Protein AF-A0A1U7N206-F1 (afdb_monomer_lite)

Radius of gyration: 26.62 Å; chains: 1; bounding box: 56×41×75 Å

InterPro domains:
  IPR011050 Pectin lyase fold/virulence factor [SSF51126] (17-153)

Sequence (156 aa):
MAVFTVNTTADLMNSLDVVTTLREAIEAANNSPGEDTILFELEPGQQTITLDPTLGTLEITDSVNIVGKDVGISFDISDSDSPNLELGVFKDADQITVQGDGSFDIFTISAENNVSAEPNVTFKSLTISEGVDAIQVNDGNLKVIDSILIAGGATK

Foldseek 3Di:
DEEAEAADLEADDDPPDPGAHPLNSQVVQQVDDDEYEYEYPYDPPSPHRDHDPVVPDRDHDHHYHYDYDDPPDDDDPVDPVPPDDDDPDPVDDPDDDDDDPDDPPDDDDDDPDDDPDDDDDDDPDDDDPDDPFGADDDPDDDGDDPDDDDDDDDDD

Organism: NCBI:txid568701

pLDDT: mean 71.54, std 19.47, range [41.5, 97.38]

Secondary structure (DSSP, 8-state):
--EEEE--------TTSS---HHHHHHHHHTS-S-EEEEE-PPTT---PPP-GGG------S-EEEE------------TT---------TT-S------SS----------SS---------S-----S-SS-B--SSSS--BSS----------

Structure (mmCIF, N/CA/C/O backbone):
data_AF-A0A1U7N206-F1
#
_entry.id   AF-A0A1U7N206-F1
#
loop_
_atom_site.group_PDB
_atom_site.id
_atom_site.type_symbol
_atom_site.label_atom_id
_atom_site.label_alt_id
_atom_site.label_comp_id
_atom_site.label_asym_id
_atom_site.label_entity_id
_atom_site.label_seq_id
_atom_site.pdbx_PDB_ins_code
_atom_site.Cartn_x
_atom_site.Cartn_y
_atom_site.Cartn_z
_atom_site.occupancy
_atom_site.B_iso_or_equiv
_atom_site.auth_seq_id
_atom_site.auth_comp_id
_atom_site.auth_asym_id
_atom_site.auth_atom_id
_atom_site.pdbx_PDB_model_num
ATOM 1 N N . MET A 1 1 ? -4.519 -16.909 -10.520 1.00 86.50 1 MET A N 1
ATOM 2 C CA . MET A 1 1 ? -4.235 -16.354 -9.187 1.00 86.50 1 MET A CA 1
ATOM 3 C C . MET A 1 1 ? -2.918 -16.875 -8.652 1.00 86.50 1 MET A C 1
ATOM 5 O O . MET A 1 1 ? -2.858 -17.853 -7.908 1.00 86.50 1 MET A O 1
ATOM 9 N N . ALA A 1 2 ? -1.867 -16.195 -9.076 1.00 95.12 2 ALA A N 1
ATOM 10 C CA . ALA A 1 2 ? -0.520 -16.226 -8.555 1.00 95.12 2 ALA A CA 1
ATOM 11 C C . ALA A 1 2 ? -0.231 -14.922 -7.790 1.00 95.12 2 ALA A C 1
ATOM 13 O O . ALA A 1 2 ? -0.981 -13.946 -7.879 1.00 95.12 2 ALA A O 1
ATOM 14 N N . VAL A 1 3 ? 0.860 -14.927 -7.025 1.00 95.81 3 VAL A N 1
ATOM 15 C CA . VAL A 1 3 ? 1.392 -13.739 -6.351 1.00 95.81 3 VAL A CA 1
ATOM 16 C C . VAL A 1 3 ? 2.804 -13.497 -6.867 1.00 95.81 3 VAL A C 1
ATOM 18 O O . VAL A 1 3 ? 3.639 -14.401 -6.805 1.00 95.81 3 VAL A O 1
ATOM 21 N N . PHE A 1 4 ? 3.063 -12.287 -7.353 1.00 96.25 4 PHE A N 1
ATOM 22 C CA . PHE A 1 4 ? 4.374 -11.835 -7.808 1.00 96.25 4 PHE A CA 1
ATOM 23 C C . PHE A 1 4 ? 4.894 -10.762 -6.855 1.00 96.25 4 PHE A C 1
ATOM 25 O O . PHE A 1 4 ? 4.274 -9.712 -6.686 1.00 96.25 4 PHE A O 1
ATOM 32 N N . THR A 1 5 ? 6.023 -11.032 -6.209 1.00 95.25 5 THR A N 1
ATOM 33 C CA . THR A 1 5 ? 6.597 -10.127 -5.212 1.00 95.25 5 THR A CA 1
ATOM 34 C C . THR A 1 5 ? 7.632 -9.215 -5.854 1.00 95.25 5 THR A C 1
ATOM 36 O O . THR A 1 5 ? 8.616 -9.702 -6.392 1.00 95.25 5 THR A O 1
ATOM 39 N N . VAL A 1 6 ? 7.451 -7.901 -5.744 1.00 95.38 6 VAL A N 1
ATOM 40 C CA . VAL A 1 6 ? 8.443 -6.893 -6.137 1.00 95.38 6 VAL A CA 1
ATOM 41 C C . VAL A 1 6 ? 9.334 -6.588 -4.938 1.00 95.38 6 VAL A C 1
ATOM 43 O O . VAL A 1 6 ? 8.846 -6.087 -3.926 1.00 95.38 6 VAL A O 1
ATOM 46 N N . ASN A 1 7 ? 10.633 -6.864 -5.049 1.00 94.06 7 ASN A N 1
ATOM 47 C CA . ASN A 1 7 ? 11.599 -6.725 -3.947 1.00 94.06 7 ASN A CA 1
ATOM 48 C C . ASN A 1 7 ? 12.800 -5.819 -4.283 1.00 94.06 7 ASN A C 1
ATOM 50 O O . ASN A 1 7 ? 13.763 -5.741 -3.522 1.00 94.06 7 ASN A O 1
ATOM 54 N N . THR A 1 8 ? 12.745 -5.105 -5.409 1.00 94.50 8 THR A N 1
ATOM 55 C CA . THR A 1 8 ? 13.745 -4.105 -5.796 1.00 94.50 8 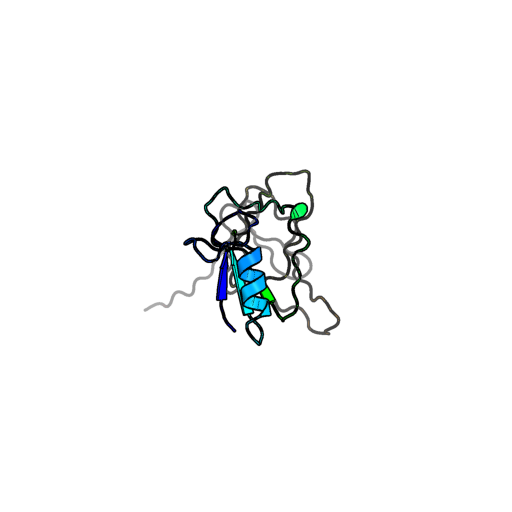THR A CA 1
ATOM 56 C C . THR A 1 8 ? 13.091 -2.886 -6.441 1.00 94.50 8 THR A C 1
ATOM 58 O O . THR A 1 8 ? 12.023 -2.977 -7.047 1.00 94.50 8 THR A O 1
ATOM 61 N N . THR A 1 9 ? 13.746 -1.731 -6.324 1.00 95.25 9 THR A N 1
ATOM 62 C CA . THR A 1 9 ? 13.319 -0.474 -6.958 1.00 95.25 9 THR A CA 1
ATOM 63 C C . THR A 1 9 ? 13.881 -0.269 -8.360 1.00 95.25 9 THR A C 1
ATOM 65 O O . THR A 1 9 ? 13.614 0.761 -8.982 1.00 95.25 9 THR A O 1
ATOM 68 N N . ALA A 1 10 ? 14.675 -1.216 -8.859 1.00 94.56 10 ALA A N 1
ATOM 69 C CA . ALA A 1 10 ? 15.192 -1.162 -10.216 1.00 94.56 10 ALA A CA 1
ATOM 70 C C . ALA A 1 10 ? 14.055 -1.291 -11.243 1.00 94.56 10 ALA A C 1
ATOM 72 O O . ALA A 1 10 ? 13.131 -2.082 -11.059 1.00 94.56 10 ALA A O 1
ATOM 73 N N . ASP A 1 11 ? 14.151 -0.544 -12.343 1.00 94.19 11 ASP A N 1
ATOM 74 C CA . ASP A 1 11 ? 13.296 -0.716 -13.518 1.00 94.19 11 ASP A CA 1
ATOM 75 C C . ASP A 1 11 ? 14.119 -1.349 -14.643 1.00 94.19 11 ASP A C 1
ATOM 77 O O . ASP A 1 11 ? 14.786 -0.658 -15.408 1.00 94.19 11 ASP A O 1
ATOM 81 N N . LEU A 1 12 ? 14.152 -2.682 -14.676 1.00 93.56 12 LEU A N 1
ATOM 82 C CA . LEU A 1 12 ? 14.892 -3.477 -15.656 1.00 93.56 12 LEU A CA 1
ATOM 83 C C . LEU A 1 12 ? 14.248 -4.856 -15.835 1.00 93.56 12 LEU A C 1
ATOM 85 O O . LEU A 1 12 ? 13.459 -5.291 -14.999 1.00 93.56 12 LEU A O 1
ATOM 89 N N . MET A 1 13 ? 14.587 -5.526 -16.935 1.00 91.44 13 MET A N 1
ATOM 90 C CA . MET A 1 13 ? 14.171 -6.901 -17.216 1.00 91.44 13 MET A CA 1
ATOM 91 C C . MET A 1 13 ? 15.396 -7.814 -17.153 1.00 91.44 13 MET A C 1
ATOM 93 O O . MET A 1 13 ? 16.247 -7.766 -18.045 1.00 91.44 13 MET A O 1
ATOM 97 N N . ASN A 1 14 ? 15.519 -8.609 -16.095 1.00 90.19 14 ASN A N 1
ATOM 98 C CA . ASN A 1 14 ? 16.652 -9.489 -15.850 1.00 90.19 14 ASN A CA 1
ATOM 99 C C . ASN A 1 14 ? 16.255 -10.748 -15.060 1.00 90.19 14 ASN A C 1
ATOM 101 O O . ASN A 1 14 ? 16.617 -10.934 -13.901 1.00 90.19 14 ASN A O 1
ATOM 105 N N . SER A 1 15 ? 15.659 -11.712 -15.758 1.00 81.88 15 SER A N 1
ATOM 106 C CA . SER A 1 15 ? 15.236 -12.996 -15.184 1.00 81.88 15 SER A CA 1
ATOM 107 C C . SER A 1 15 ? 16.368 -13.894 -14.642 1.00 81.88 15 SER A C 1
ATOM 109 O O . SER A 1 15 ? 16.124 -15.058 -14.323 1.00 81.88 15 SER A O 1
ATOM 111 N N . LEU A 1 16 ? 17.624 -13.433 -14.655 1.00 88.50 16 LEU A N 1
ATOM 112 C CA . LEU A 1 16 ? 18.798 -14.170 -14.177 1.00 88.50 16 LEU A CA 1
ATOM 113 C C . LEU A 1 16 ? 19.280 -13.710 -12.799 1.00 88.50 16 LEU A C 1
ATOM 115 O O . LEU A 1 16 ? 20.203 -14.325 -12.259 1.00 88.50 16 LEU A O 1
ATOM 119 N N . ASP A 1 17 ? 18.714 -12.638 -12.246 1.00 90.44 17 ASP A N 1
ATOM 120 C CA . ASP A 1 17 ? 18.998 -12.248 -10.873 1.00 90.44 17 ASP A CA 1
ATOM 121 C C . ASP A 1 17 ? 18.014 -12.883 -9.873 1.00 90.44 17 ASP A C 1
ATOM 123 O O . ASP A 1 17 ? 17.172 -13.714 -10.213 1.00 90.44 17 ASP A O 1
ATOM 127 N N . VAL A 1 18 ? 18.245 -12.601 -8.591 1.00 90.62 18 VAL A N 1
ATOM 128 C CA . VAL A 1 18 ? 17.436 -13.115 -7.473 1.00 90.62 18 VAL A CA 1
ATOM 129 C C . VAL A 1 18 ? 16.414 -12.090 -6.985 1.00 90.62 18 VAL A C 1
ATOM 131 O O . VAL A 1 18 ? 15.778 -12.306 -5.953 1.00 90.62 18 VAL A O 1
ATOM 134 N N . VAL A 1 19 ? 16.311 -10.954 -7.672 1.00 93.56 19 VAL A N 1
ATOM 135 C CA . VAL A 1 19 ? 15.352 -9.906 -7.350 1.00 93.56 19 VAL A CA 1
ATOM 136 C C . VAL A 1 19 ? 14.226 -9.935 -8.377 1.00 93.56 19 VAL A C 1
ATOM 138 O O . VAL A 1 19 ? 14.214 -10.726 -9.312 1.00 93.56 19 VAL A O 1
ATOM 141 N N . THR A 1 20 ? 13.182 -9.165 -8.129 1.00 96.06 20 THR A N 1
ATOM 142 C CA . THR A 1 20 ? 12.042 -9.059 -9.029 1.00 96.06 20 THR A CA 1
ATOM 143 C C . THR A 1 20 ? 11.621 -7.607 -9.071 1.00 96.06 20 THR A C 1
ATOM 145 O O . THR A 1 20 ? 11.244 -7.017 -8.051 1.00 96.06 20 THR A O 1
ATOM 148 N N . THR A 1 21 ? 11.744 -7.017 -10.252 1.00 96.19 21 THR A N 1
ATOM 149 C CA . THR A 1 21 ? 11.333 -5.647 -10.537 1.00 96.19 21 THR A CA 1
ATOM 150 C C . THR A 1 21 ? 9.823 -5.568 -10.753 1.00 96.19 21 THR A C 1
ATOM 152 O O . THR A 1 21 ? 9.145 -6.566 -11.007 1.00 96.19 21 THR A O 1
ATOM 155 N N . LEU A 1 22 ? 9.272 -4.350 -10.712 1.00 96.00 22 LEU A N 1
ATOM 156 C CA . LEU A 1 22 ? 7.875 -4.123 -11.098 1.00 96.00 22 LEU A CA 1
ATOM 157 C C . LEU A 1 22 ? 7.609 -4.559 -12.548 1.00 96.00 22 LEU A C 1
ATOM 159 O O . LEU A 1 22 ? 6.538 -5.078 -12.854 1.00 96.00 22 LEU A O 1
ATOM 163 N N . ARG A 1 23 ? 8.586 -4.370 -13.438 1.00 96.50 23 ARG A N 1
ATOM 164 C CA . ARG A 1 23 ? 8.454 -4.715 -14.854 1.00 96.50 23 ARG A CA 1
ATOM 165 C C . ARG A 1 23 ? 8.373 -6.225 -15.064 1.00 96.50 23 ARG A C 1
ATOM 167 O O . ARG A 1 23 ? 7.521 -6.680 -15.821 1.00 96.50 23 ARG A O 1
ATOM 174 N N . GLU A 1 24 ? 9.192 -6.986 -14.347 1.00 96.62 24 GLU A N 1
ATOM 175 C CA . GLU A 1 24 ? 9.155 -8.452 -14.354 1.00 96.62 24 GLU A CA 1
ATOM 176 C C . GLU A 1 24 ? 7.858 -8.992 -13.755 1.00 96.62 24 GLU A C 1
ATOM 178 O O . GLU A 1 24 ? 7.243 -9.890 -14.324 1.00 96.62 24 GLU A O 1
ATOM 183 N N . ALA A 1 25 ? 7.397 -8.416 -12.640 1.00 96.75 25 ALA A N 1
ATOM 184 C CA . ALA A 1 25 ? 6.142 -8.823 -12.014 1.00 96.75 25 ALA A CA 1
ATOM 185 C C . ALA A 1 25 ? 4.933 -8.592 -12.938 1.00 96.75 25 ALA A C 1
ATOM 187 O O . ALA A 1 25 ? 4.053 -9.447 -13.021 1.00 96.75 25 ALA A O 1
ATOM 188 N N . ILE A 1 26 ? 4.904 -7.469 -13.667 1.00 97.06 26 ILE A N 1
ATOM 189 C CA . ILE A 1 26 ? 3.855 -7.177 -14.654 1.00 97.06 26 ILE A CA 1
ATOM 190 C C . ILE A 1 26 ? 3.936 -8.134 -15.845 1.00 97.06 26 ILE A C 1
ATOM 192 O O . ILE A 1 26 ? 2.906 -8.651 -16.271 1.00 97.06 26 ILE A O 1
ATOM 196 N N . GLU A 1 27 ? 5.132 -8.409 -16.373 1.00 96.31 27 GLU A N 1
ATOM 197 C CA . GLU A 1 27 ? 5.286 -9.377 -17.465 1.00 96.31 27 GLU A CA 1
ATOM 198 C C . GLU A 1 27 ? 4.815 -10.773 -17.039 1.00 96.31 27 GLU A C 1
ATOM 200 O O . GLU A 1 27 ? 4.081 -11.430 -17.779 1.00 96.31 27 GLU A O 1
ATOM 205 N N . ALA A 1 28 ? 5.181 -11.214 -15.838 1.00 95.62 28 ALA A N 1
ATOM 206 C CA . ALA A 1 28 ? 4.764 -12.505 -15.313 1.00 95.62 28 ALA A CA 1
ATOM 207 C C . ALA A 1 28 ? 3.242 -12.579 -15.106 1.00 95.62 28 ALA A C 1
ATOM 209 O O . ALA A 1 28 ? 2.629 -13.571 -15.504 1.00 95.62 28 ALA A O 1
ATOM 210 N N . ALA A 1 29 ? 2.627 -11.519 -14.570 1.00 97.19 29 ALA A N 1
ATOM 211 C CA . ALA A 1 29 ? 1.180 -11.435 -14.387 1.00 97.19 29 ALA A CA 1
ATOM 212 C C . ALA A 1 29 ? 0.422 -11.421 -15.722 1.00 97.19 29 ALA A C 1
ATOM 214 O O . ALA A 1 29 ? -0.539 -12.157 -15.893 1.00 97.19 29 ALA A O 1
ATOM 215 N N . ASN A 1 30 ? 0.905 -10.680 -16.722 1.00 96.75 30 ASN A N 1
ATOM 216 C CA . ASN A 1 30 ? 0.303 -10.678 -18.059 1.00 96.75 30 ASN A CA 1
ATOM 217 C C . ASN A 1 30 ? 0.340 -12.057 -18.744 1.00 96.75 30 ASN A C 1
ATOM 219 O O . ASN A 1 30 ? -0.491 -12.340 -19.605 1.00 96.75 30 ASN A O 1
ATOM 223 N N . ASN A 1 31 ? 1.317 -12.903 -18.400 1.00 96.56 31 ASN A N 1
ATOM 224 C CA . ASN A 1 31 ? 1.469 -14.255 -18.945 1.00 96.56 31 ASN A CA 1
ATOM 225 C C . ASN A 1 31 ? 0.804 -15.343 -18.083 1.00 96.56 31 ASN A C 1
ATOM 227 O O . ASN A 1 31 ? 0.884 -16.528 -18.421 1.00 96.56 31 ASN A O 1
ATOM 231 N N . SER A 1 32 ? 0.155 -14.968 -16.982 1.00 96.31 32 SER A N 1
ATOM 232 C CA . SER A 1 32 ? -0.459 -15.882 -16.027 1.00 96.31 32 SER A CA 1
ATOM 233 C C . SER A 1 32 ? -1.976 -15.666 -16.014 1.00 96.31 32 SER A C 1
ATOM 235 O O . SER A 1 32 ? -2.444 -14.650 -15.522 1.00 96.31 32 SER A O 1
ATOM 237 N N . PRO A 1 33 ? -2.773 -16.605 -16.565 1.00 94.88 33 PRO A N 1
ATOM 238 C CA . PRO A 1 33 ? -4.208 -16.400 -16.696 1.00 94.88 33 PRO A CA 1
ATOM 239 C C . PRO A 1 33 ? -4.938 -16.209 -15.361 1.00 94.88 33 PRO A C 1
ATOM 241 O O . PRO A 1 33 ? -4.879 -17.063 -14.463 1.00 94.88 33 PRO A O 1
ATOM 244 N N . GLY A 1 34 ? -5.771 -15.172 -15.317 1.00 93.88 34 GLY A N 1
ATOM 245 C CA . GLY A 1 34 ? -6.725 -14.915 -14.242 1.00 93.88 34 GLY A CA 1
ATOM 246 C C . GLY A 1 34 ? -6.309 -13.750 -13.351 1.00 93.88 34 GLY A C 1
ATOM 247 O O . GLY A 1 34 ? -5.334 -13.065 -13.609 1.00 93.88 34 GLY A O 1
ATOM 248 N N . GLU A 1 35 ? -7.080 -13.508 -12.291 1.00 94.31 35 GLU A N 1
ATOM 249 C CA . GLU A 1 35 ? -6.790 -12.407 -11.371 1.00 94.31 35 GLU A CA 1
ATOM 250 C C . GLU A 1 35 ? -5.562 -12.740 -10.518 1.00 94.31 35 GLU A C 1
ATOM 252 O O . GLU A 1 35 ? -5.610 -13.642 -9.676 1.00 94.31 35 GLU A O 1
ATOM 257 N N . ASP A 1 36 ? -4.460 -12.040 -10.768 1.00 97.38 36 ASP A N 1
ATOM 258 C CA . ASP A 1 36 ? -3.184 -12.210 -10.077 1.00 97.38 36 ASP A CA 1
ATOM 259 C C . ASP A 1 36 ? -2.865 -11.002 -9.194 1.00 97.38 36 ASP A C 1
ATOM 261 O O . ASP A 1 36 ? -3.411 -9.915 -9.367 1.00 97.38 36 ASP A O 1
ATOM 265 N N . THR A 1 37 ? -1.990 -11.186 -8.205 1.00 96.69 37 THR A N 1
ATOM 266 C CA . THR A 1 37 ? -1.595 -10.113 -7.281 1.00 96.69 37 THR A CA 1
ATOM 267 C C . THR A 1 37 ? -0.118 -9.774 -7.424 1.00 96.69 37 THR A C 1
ATOM 269 O O . THR A 1 37 ? 0.731 -10.660 -7.372 1.00 96.69 37 THR A O 1
ATOM 272 N N . ILE A 1 38 ? 0.198 -8.486 -7.531 1.00 96.81 38 ILE A N 1
ATOM 273 C CA . ILE A 1 38 ? 1.555 -7.956 -7.388 1.00 96.81 38 ILE A CA 1
ATOM 274 C C . ILE A 1 38 ? 1.684 -7.356 -5.987 1.00 96.81 38 ILE A C 1
ATOM 276 O O . ILE A 1 38 ? 0.935 -6.446 -5.633 1.00 96.81 38 ILE A O 1
ATOM 280 N N . LEU A 1 39 ? 2.630 -7.861 -5.194 1.00 94.56 39 LEU A N 1
ATOM 281 C CA . LEU 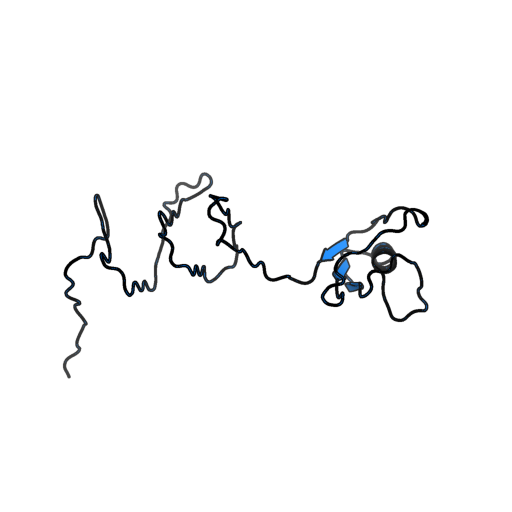A 1 39 ? 2.887 -7.434 -3.817 1.00 94.56 39 LEU A CA 1
ATOM 282 C C . LEU A 1 39 ? 4.234 -6.710 -3.719 1.00 94.56 39 LEU A C 1
ATOM 284 O O . LEU A 1 39 ? 5.250 -7.249 -4.149 1.00 94.56 39 LEU A O 1
ATOM 288 N N . PHE A 1 40 ? 4.275 -5.529 -3.102 1.00 93.44 40 PHE A N 1
ATOM 289 C CA . PHE A 1 40 ? 5.540 -4.833 -2.833 1.00 93.44 40 PHE A CA 1
ATOM 290 C C . PHE A 1 40 ? 6.162 -5.251 -1.493 1.00 93.44 40 PHE A C 1
ATOM 292 O O . PHE A 1 40 ? 5.621 -4.957 -0.427 1.00 93.44 40 PHE A O 1
ATOM 299 N N . GLU A 1 41 ? 7.352 -5.848 -1.546 1.00 91.81 41 GLU A N 1
ATOM 300 C CA . GLU A 1 41 ? 8.221 -6.156 -0.402 1.00 91.81 41 GLU A CA 1
ATOM 301 C C . GLU A 1 41 ? 9.566 -5.434 -0.548 1.00 91.81 41 GLU A C 1
ATOM 303 O O . GLU A 1 41 ? 10.632 -6.038 -0.636 1.00 91.81 41 GLU A O 1
ATOM 308 N N . LEU A 1 42 ? 9.500 -4.104 -0.609 1.00 89.88 42 LEU A N 1
ATOM 309 C CA . LEU A 1 42 ? 10.676 -3.241 -0.685 1.00 89.88 42 LEU A CA 1
ATOM 310 C C . LEU A 1 42 ? 11.247 -2.975 0.713 1.00 89.88 42 LEU A C 1
ATOM 312 O O . LEU A 1 42 ? 10.503 -2.855 1.692 1.00 89.88 42 LEU A O 1
ATOM 316 N N . GLU A 1 43 ? 12.568 -2.827 0.794 1.00 86.00 43 GLU A N 1
ATOM 317 C CA . GLU A 1 43 ? 13.244 -2.445 2.033 1.00 86.00 43 GLU A CA 1
ATOM 318 C C . GLU A 1 43 ? 12.739 -1.079 2.552 1.00 86.00 43 GLU A C 1
ATOM 320 O O . GLU A 1 43 ? 12.424 -0.172 1.763 1.00 86.00 43 GLU A O 1
ATOM 325 N N . PRO A 1 44 ? 12.667 -0.875 3.882 1.00 82.62 44 PRO A N 1
ATOM 326 C CA . PRO A 1 44 ? 12.297 0.413 4.456 1.00 82.62 44 PRO A CA 1
ATOM 327 C C . PRO A 1 44 ? 13.172 1.556 3.919 1.00 82.62 44 PRO A C 1
ATOM 329 O O . PRO A 1 44 ? 14.398 1.481 3.925 1.00 82.62 44 PRO A O 1
ATOM 332 N N . GLY A 1 45 ? 12.539 2.638 3.463 1.00 81.69 45 GLY A N 1
ATOM 333 C CA . GLY A 1 45 ? 13.216 3.790 2.859 1.00 81.69 45 GLY A CA 1
ATOM 334 C C . GLY A 1 45 ? 13.431 3.686 1.345 1.00 81.69 45 GLY A C 1
ATOM 335 O O . GLY A 1 45 ? 13.897 4.650 0.744 1.00 81.69 45 GLY A O 1
ATOM 336 N N . GLN A 1 46 ? 13.056 2.570 0.709 1.00 80.94 46 GLN A N 1
ATOM 337 C CA . GLN A 1 46 ? 13.149 2.365 -0.741 1.00 80.94 46 GLN A CA 1
ATOM 338 C C . GLN A 1 46 ? 11.765 2.200 -1.388 1.00 80.94 46 GLN A C 1
ATOM 340 O O . GLN A 1 46 ? 11.528 1.258 -2.128 1.00 80.94 46 GLN A O 1
ATOM 345 N N . GLN A 1 47 ? 10.824 3.110 -1.114 1.00 82.88 47 GLN A N 1
ATOM 346 C CA . GLN A 1 47 ? 9.442 3.011 -1.626 1.00 82.88 47 GLN A CA 1
ATOM 347 C C . GLN A 1 47 ? 9.208 3.707 -2.978 1.00 82.88 47 GLN A C 1
ATOM 349 O O . GLN A 1 47 ? 8.080 3.740 -3.464 1.00 82.88 47 GLN A O 1
ATOM 354 N N . THR A 1 48 ? 10.256 4.255 -3.599 1.00 91.19 48 THR A N 1
ATOM 355 C CA . THR A 1 48 ? 10.157 4.937 -4.896 1.00 91.19 48 THR A CA 1
ATOM 356 C C . THR A 1 48 ? 10.813 4.102 -5.986 1.00 91.19 48 THR A C 1
ATOM 358 O O . THR A 1 48 ? 12.015 3.841 -5.929 1.00 91.19 48 THR A O 1
ATOM 361 N N . ILE A 1 49 ? 10.031 3.741 -7.004 1.00 92.94 49 ILE A N 1
ATOM 362 C CA . ILE A 1 49 ? 10.512 3.125 -8.244 1.00 92.94 49 ILE A CA 1
ATOM 363 C C . ILE A 1 49 ? 10.557 4.211 -9.317 1.00 92.94 49 ILE A C 1
ATOM 365 O O . ILE A 1 49 ? 9.529 4.791 -9.667 1.00 92.94 49 ILE A O 1
ATOM 369 N N . THR A 1 50 ? 11.749 4.496 -9.836 1.00 94.50 50 THR A N 1
ATOM 370 C CA . THR A 1 50 ? 11.923 5.427 -10.957 1.00 94.50 50 THR A CA 1
ATOM 371 C C . THR A 1 50 ? 11.877 4.635 -12.253 1.00 94.50 50 THR A C 1
ATOM 373 O O . THR A 1 50 ? 12.754 3.809 -12.489 1.00 94.50 50 THR A O 1
ATOM 376 N N . LEU A 1 51 ? 10.874 4.900 -13.091 1.00 94.12 51 LEU A N 1
ATOM 377 C CA . LEU A 1 51 ? 10.749 4.238 -14.389 1.00 94.12 51 LEU A CA 1
ATOM 378 C C . LEU A 1 51 ? 11.753 4.814 -15.391 1.00 94.12 51 LEU A C 1
ATOM 380 O O . LEU A 1 51 ? 11.858 6.035 -15.541 1.00 94.12 51 LEU A O 1
ATOM 384 N N . ASP A 1 52 ? 12.460 3.934 -16.093 1.00 93.44 52 ASP A N 1
ATOM 385 C CA . ASP A 1 52 ? 13.351 4.297 -17.184 1.00 93.44 52 ASP A CA 1
ATOM 386 C C . ASP A 1 52 ? 12.518 4.526 -18.460 1.00 93.44 52 ASP A C 1
ATOM 388 O O . ASP A 1 52 ? 11.955 3.580 -19.025 1.00 93.44 52 ASP A O 1
ATOM 392 N N . PRO A 1 53 ? 12.436 5.770 -18.970 1.00 92.88 53 PRO A N 1
ATOM 393 C CA . PRO A 1 53 ? 11.640 6.073 -20.155 1.00 92.88 53 PRO A CA 1
ATOM 394 C C . PRO A 1 53 ? 12.158 5.376 -21.423 1.00 92.88 53 PRO A C 1
ATOM 396 O O . PRO A 1 53 ? 11.418 5.276 -22.401 1.00 92.88 53 PRO A O 1
ATOM 399 N N . THR A 1 54 ? 13.405 4.894 -21.439 1.00 94.81 54 THR A N 1
ATOM 400 C CA . THR A 1 54 ? 13.985 4.178 -22.585 1.00 94.81 54 THR A CA 1
ATOM 401 C C . THR A 1 54 ? 13.479 2.741 -22.712 1.00 94.81 54 THR A C 1
ATOM 403 O O . THR A 1 54 ? 13.519 2.185 -23.809 1.00 94.81 54 THR A O 1
ATOM 406 N N . LEU A 1 55 ? 12.947 2.165 -21.628 1.00 91.44 55 LEU A N 1
ATOM 407 C CA . LEU A 1 55 ? 12.386 0.810 -21.594 1.00 91.44 55 LEU A CA 1
ATOM 408 C C . LEU A 1 55 ? 10.897 0.759 -21.970 1.00 91.44 55 LEU A C 1
ATOM 410 O O . LEU A 1 55 ? 10.311 -0.320 -22.046 1.00 91.44 55 LEU A O 1
ATOM 414 N N . GLY A 1 56 ? 10.281 1.916 -22.223 1.00 91.56 56 GLY A N 1
ATOM 415 C CA . GLY A 1 56 ? 8.870 2.025 -22.581 1.00 91.56 56 GLY A CA 1
ATOM 416 C C . GLY A 1 56 ? 7.915 1.925 -21.389 1.00 91.56 56 GLY A C 1
ATOM 417 O O . GLY A 1 56 ? 8.312 1.791 -20.226 1.00 91.56 56 GLY A O 1
ATOM 418 N N . THR A 1 57 ? 6.622 2.021 -21.693 1.00 92.31 57 THR A N 1
ATOM 419 C CA . THR A 1 57 ? 5.532 1.998 -20.711 1.00 92.31 57 THR A CA 1
ATOM 420 C C . THR A 1 57 ? 5.349 0.614 -20.093 1.00 92.31 57 THR A C 1
ATOM 422 O O . THR A 1 57 ? 5.591 -0.405 -20.735 1.00 92.31 57 THR A O 1
ATOM 425 N N . LEU A 1 58 ? 4.899 0.579 -18.839 1.00 94.19 58 LEU A N 1
ATOM 426 C CA . LEU A 1 58 ? 4.426 -0.644 -18.197 1.00 94.19 58 LEU A CA 1
ATOM 427 C C . LEU A 1 58 ? 2.987 -0.901 -18.651 1.00 94.19 58 LEU A C 1
ATOM 429 O O . LEU A 1 58 ? 2.078 -0.163 -18.272 1.00 94.19 58 LEU A O 1
ATOM 433 N N . GLU A 1 59 ? 2.789 -1.909 -19.493 1.00 94.25 59 GLU A N 1
ATOM 434 C CA . GLU A 1 59 ? 1.466 -2.297 -19.981 1.00 94.25 59 GLU A CA 1
ATOM 435 C C . GLU A 1 59 ? 0.919 -3.473 -19.171 1.00 94.25 59 GLU A C 1
ATOM 437 O O . GLU A 1 59 ? 1.589 -4.491 -19.010 1.00 94.25 59 GLU A O 1
ATOM 442 N N . ILE A 1 60 ? -0.311 -3.335 -18.677 1.00 95.56 60 ILE A N 1
ATOM 443 C CA . ILE A 1 60 ? -1.052 -4.396 -17.990 1.00 95.56 60 ILE A CA 1
ATOM 444 C C . ILE A 1 60 ? -2.142 -4.876 -18.948 1.00 95.56 60 ILE A C 1
ATOM 446 O O . ILE A 1 60 ? -2.998 -4.093 -19.363 1.00 95.56 60 ILE A O 1
ATOM 450 N N . THR A 1 61 ? -2.082 -6.150 -19.326 1.00 96.81 61 THR A N 1
ATOM 451 C CA . THR A 1 61 ? -2.949 -6.767 -20.339 1.00 96.81 61 THR A CA 1
ATOM 452 C C . THR A 1 61 ? -3.855 -7.864 -19.782 1.00 96.81 61 THR A C 1
ATOM 454 O O . THR A 1 61 ? -4.760 -8.294 -20.494 1.00 96.81 61 THR A O 1
ATOM 457 N N . ASP A 1 62 ? -3.637 -8.301 -18.538 1.00 94.81 62 ASP A N 1
ATOM 458 C CA . ASP A 1 62 ? -4.543 -9.188 -17.795 1.00 94.81 62 ASP A CA 1
ATOM 459 C C . ASP A 1 62 ? -5.005 -8.529 -16.479 1.00 94.81 62 ASP A C 1
ATOM 461 O O . ASP A 1 62 ? -4.584 -7.427 -16.122 1.00 94.81 62 ASP A O 1
ATOM 465 N N . SER A 1 63 ? -5.924 -9.176 -15.769 1.00 94.31 63 SER A N 1
ATOM 466 C CA . SER A 1 63 ? -6.467 -8.705 -14.498 1.00 94.31 63 SER A CA 1
ATOM 467 C C . SER A 1 63 ? -5.416 -8.807 -13.392 1.00 94.31 63 SER A C 1
ATOM 469 O O . SER A 1 63 ? -5.070 -9.899 -12.951 1.00 94.31 63 SER A O 1
ATOM 471 N N . VAL A 1 64 ? -4.935 -7.660 -12.910 1.00 94.94 64 VAL A N 1
ATOM 472 C CA . VAL A 1 64 ? -3.912 -7.590 -11.861 1.00 94.94 64 VAL A CA 1
ATOM 473 C C . VAL A 1 64 ? -4.381 -6.711 -10.708 1.00 94.94 64 VAL A C 1
ATOM 475 O O . VAL A 1 64 ? -4.804 -5.573 -10.909 1.00 94.94 64 VAL A O 1
ATOM 478 N N . ASN A 1 65 ? -4.243 -7.222 -9.489 1.00 94.62 65 ASN A N 1
ATOM 479 C CA . ASN A 1 65 ? -4.361 -6.460 -8.256 1.00 94.62 65 ASN A CA 1
ATOM 480 C C . ASN A 1 65 ? -2.963 -6.041 -7.773 1.00 94.62 65 ASN A C 1
ATOM 482 O O . ASN A 1 65 ? -2.113 -6.894 -7.528 1.00 94.62 65 ASN A O 1
ATOM 486 N N . ILE A 1 66 ? -2.702 -4.743 -7.630 1.00 92.81 66 ILE A N 1
ATOM 487 C CA . ILE A 1 66 ? -1.394 -4.225 -7.200 1.00 92.81 66 ILE A CA 1
ATOM 488 C C . ILE A 1 66 ? -1.517 -3.703 -5.770 1.00 92.81 66 ILE A C 1
ATOM 490 O O . ILE A 1 66 ? -2.247 -2.747 -5.516 1.00 92.81 66 ILE A O 1
ATOM 494 N N . VAL A 1 67 ? -0.788 -4.320 -4.838 1.00 89.00 67 VAL A N 1
ATOM 495 C CA . VAL A 1 67 ? -0.938 -4.093 -3.397 1.00 89.00 67 VAL A CA 1
ATOM 496 C C . VAL A 1 67 ? 0.387 -3.636 -2.786 1.00 89.00 67 VAL A C 1
ATOM 498 O O . VAL A 1 67 ? 1.400 -4.338 -2.836 1.00 89.00 67 VAL A O 1
ATOM 501 N N . GLY A 1 68 ? 0.381 -2.446 -2.182 1.00 83.25 68 GLY A N 1
ATOM 502 C CA . GLY A 1 68 ? 1.469 -1.984 -1.319 1.00 83.25 68 GLY A CA 1
ATOM 503 C C . GLY A 1 68 ? 1.429 -2.679 0.042 1.00 83.25 68 GLY A C 1
ATOM 504 O O . GLY A 1 68 ? 0.355 -3.018 0.534 1.00 83.25 68 GLY A O 1
ATOM 505 N N . LYS A 1 69 ? 2.589 -2.881 0.677 1.00 71.94 69 LYS A N 1
ATOM 506 C CA . LYS A 1 69 ? 2.638 -3.324 2.077 1.00 71.94 69 LYS A CA 1
ATOM 507 C C . LYS A 1 69 ? 1.914 -2.292 2.944 1.00 71.94 69 LYS A C 1
ATOM 509 O O . LYS A 1 69 ? 2.271 -1.117 2.886 1.00 71.94 69 LYS A O 1
ATOM 514 N N . ASP A 1 70 ? 0.934 -2.747 3.725 1.00 61.97 70 ASP A N 1
ATOM 515 C CA . ASP A 1 70 ? 0.125 -1.921 4.626 1.00 61.97 70 ASP A CA 1
ATOM 516 C C . ASP A 1 70 ? 1.031 -1.014 5.472 1.00 61.97 70 ASP A C 1
ATOM 518 O O . ASP A 1 70 ? 1.721 -1.457 6.396 1.00 61.97 70 ASP A O 1
ATOM 522 N N . VAL A 1 71 ? 1.064 0.270 5.122 1.00 53.09 71 VAL A N 1
ATOM 523 C CA . VAL A 1 71 ? 1.600 1.299 6.002 1.00 53.09 71 VAL A CA 1
ATOM 524 C C . VAL A 1 71 ? 0.428 1.648 6.894 1.00 53.09 71 VAL A C 1
ATOM 526 O O . VAL A 1 71 ? -0.531 2.259 6.426 1.00 53.09 71 VAL A O 1
ATOM 529 N N . GLY A 1 72 ? 0.466 1.208 8.154 1.00 49.56 72 GLY A N 1
ATOM 530 C CA . GLY A 1 72 ? -0.526 1.626 9.140 1.00 49.56 72 GLY A CA 1
ATOM 531 C C . GLY A 1 72 ? -0.717 3.136 9.029 1.00 49.56 72 GLY A C 1
ATOM 532 O O . GLY A 1 72 ? 0.257 3.890 9.091 1.00 49.56 72 GLY A O 1
ATOM 533 N N . ILE A 1 73 ? -1.947 3.568 8.760 1.00 53.44 73 ILE A N 1
ATOM 534 C CA . ILE A 1 73 ? -2.217 4.976 8.500 1.00 53.44 73 ILE A CA 1
ATOM 535 C C . ILE A 1 73 ? -2.059 5.724 9.828 1.00 53.44 73 ILE A C 1
ATOM 537 O O . ILE A 1 73 ? -2.895 5.604 10.719 1.00 53.44 73 ILE A O 1
ATOM 541 N N . SER A 1 74 ? -0.960 6.463 9.979 1.00 49.69 74 SER A N 1
ATOM 542 C CA . SER A 1 74 ? -0.740 7.366 11.109 1.00 49.69 74 SER A CA 1
ATOM 543 C C . SER A 1 74 ? -1.187 8.763 10.694 1.00 49.69 74 SER A C 1
ATOM 545 O O . SER A 1 74 ? -0.497 9.423 9.920 1.00 49.69 74 SER A O 1
ATOM 547 N N . PHE A 1 75 ? -2.337 9.211 11.194 1.00 57.56 75 PHE A N 1
ATOM 548 C CA . PHE A 1 75 ? -2.769 10.600 11.050 1.00 57.56 75 PHE A CA 1
ATOM 549 C C . PHE A 1 75 ? -2.212 11.417 12.216 1.00 57.56 75 PHE A C 1
ATOM 551 O O . PHE A 1 75 ? -2.557 11.166 13.369 1.00 57.56 75 PHE A O 1
ATOM 558 N N . ASP A 1 76 ? -1.345 12.382 11.918 1.00 59.12 76 ASP A N 1
ATOM 559 C CA . ASP A 1 76 ? -0.947 13.402 12.883 1.00 59.12 76 ASP A CA 1
ATOM 560 C C . ASP A 1 76 ? -2.000 14.520 12.866 1.00 59.12 76 ASP A C 1
ATOM 562 O O . ASP A 1 76 ? -2.120 15.253 11.887 1.00 59.12 76 ASP A O 1
ATOM 566 N N . ILE A 1 77 ? -2.811 14.600 13.925 1.00 58.53 77 ILE A N 1
ATOM 567 C CA . ILE A 1 77 ? -3.876 15.608 14.091 1.00 58.53 77 ILE A CA 1
A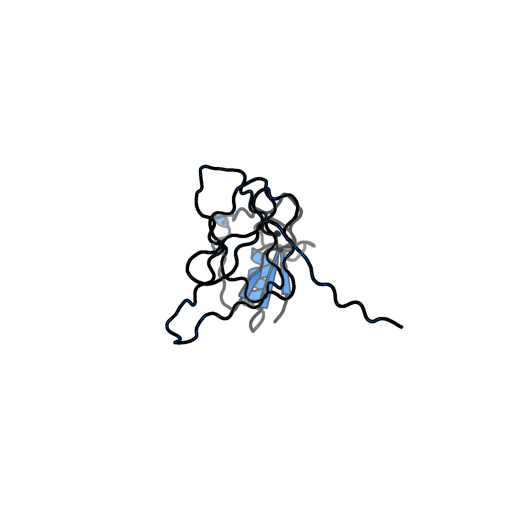TOM 568 C C . ILE A 1 77 ? -3.348 16.806 14.914 1.00 58.53 77 ILE A C 1
ATOM 570 O O . ILE A 1 77 ? -4.118 17.623 15.405 1.00 58.53 77 ILE A O 1
ATOM 574 N N . SER A 1 78 ? -2.029 16.930 15.110 1.00 60.06 78 SER A N 1
ATOM 575 C CA . SER A 1 78 ? -1.454 18.051 15.870 1.00 60.06 78 SER A CA 1
ATOM 576 C C . SER A 1 78 ? -1.460 19.386 15.115 1.00 60.06 78 SER A C 1
ATOM 578 O O . SER A 1 78 ? -1.244 20.430 15.733 1.00 60.06 78 SER A O 1
ATOM 580 N N . ASP A 1 79 ? -1.733 19.378 13.806 1.00 58.22 79 ASP A N 1
ATOM 581 C CA . ASP A 1 79 ? -1.826 20.596 13.003 1.00 58.22 79 ASP A CA 1
ATOM 582 C C . ASP A 1 79 ? -3.229 21.219 13.097 1.00 58.22 79 ASP A C 1
ATOM 584 O O . ASP A 1 79 ? -4.198 20.751 12.493 1.00 58.22 79 ASP A O 1
ATOM 588 N N . SER A 1 80 ? -3.331 22.299 13.873 1.00 56.00 80 SER A N 1
ATOM 589 C CA . SER A 1 80 ? -4.573 23.035 14.129 1.00 56.00 80 SER A CA 1
ATOM 590 C C . SER A 1 80 ? -5.156 23.747 12.902 1.00 56.00 80 SER A C 1
ATOM 592 O O . SER A 1 80 ? -6.289 24.223 12.972 1.00 56.00 80 SER A O 1
ATOM 594 N N . ASP A 1 81 ? -4.411 23.840 11.794 1.00 60.25 81 ASP A N 1
ATOM 595 C CA . ASP A 1 81 ? -4.835 24.574 10.594 1.00 60.25 81 ASP A CA 1
ATOM 596 C C . ASP A 1 81 ? -5.617 23.710 9.581 1.00 60.25 81 ASP A C 1
ATOM 598 O O . ASP A 1 81 ? -6.128 24.235 8.588 1.00 60.25 81 ASP A O 1
ATOM 602 N N . SER A 1 82 ? -5.778 22.403 9.833 1.00 57.16 82 SER A N 1
ATOM 603 C CA . SER A 1 82 ? -6.597 21.493 9.013 1.00 57.16 82 SER A CA 1
ATOM 604 C C . SER A 1 82 ? -7.880 21.093 9.756 1.00 57.16 82 SER A C 1
ATOM 606 O O . SER A 1 82 ? -7.882 20.113 10.497 1.00 57.16 82 SER A O 1
ATOM 608 N N . PRO A 1 83 ? -9.002 21.819 9.587 1.00 55.69 83 PRO A N 1
ATOM 609 C CA . PRO A 1 83 ? -10.113 21.739 10.535 1.00 55.69 83 PRO A CA 1
ATOM 610 C C . PRO A 1 83 ? -10.970 20.470 10.442 1.00 55.69 83 PRO A C 1
ATOM 612 O O . PRO A 1 83 ? -11.805 20.276 11.314 1.00 55.69 83 PRO A O 1
ATOM 615 N N . ASN A 1 84 ? -10.809 19.610 9.428 1.00 57.03 84 ASN A N 1
ATOM 616 C CA . ASN A 1 84 ? -11.676 18.441 9.250 1.00 57.03 84 ASN A CA 1
ATOM 617 C C . ASN A 1 84 ? -10.895 17.235 8.708 1.00 57.03 84 ASN A C 1
ATOM 619 O O . ASN A 1 84 ? -10.428 17.261 7.569 1.00 57.03 84 ASN A O 1
ATOM 623 N N . LEU A 1 85 ? -10.802 16.165 9.502 1.00 59.41 85 LEU A N 1
ATOM 624 C CA . LEU A 1 85 ? -10.360 14.846 9.048 1.00 59.41 85 LEU A CA 1
ATOM 625 C C . LEU A 1 85 ? -11.593 13.972 8.791 1.00 59.41 85 LEU A C 1
ATOM 627 O O . LEU A 1 85 ? -12.278 13.563 9.726 1.00 59.41 85 LEU A O 1
ATOM 631 N N . GLU A 1 86 ? -11.875 13.682 7.522 1.00 57.56 86 GLU A N 1
ATOM 632 C CA . GLU A 1 86 ? -12.935 12.751 7.130 1.00 57.56 86 GLU A CA 1
ATOM 633 C C . GLU A 1 86 ? -12.369 11.323 7.135 1.00 57.56 86 GLU A C 1
ATOM 635 O O . GLU A 1 86 ? -11.677 10.899 6.207 1.00 57.56 86 GLU A O 1
ATOM 640 N N . LEU A 1 87 ? -12.608 10.581 8.220 1.00 61.34 87 LEU A N 1
ATOM 641 C CA . LEU A 1 87 ? -12.248 9.165 8.283 1.00 61.34 87 LEU A CA 1
ATOM 642 C C . LEU A 1 87 ? -13.270 8.357 7.479 1.00 61.34 87 LEU A C 1
ATOM 644 O O . LEU A 1 87 ? -14.419 8.193 7.891 1.00 61.34 87 LEU A O 1
ATOM 648 N N . GLY A 1 88 ? -12.845 7.858 6.318 1.00 50.84 88 GLY A N 1
ATOM 649 C CA . GLY A 1 88 ? -13.653 6.973 5.487 1.00 50.84 88 GLY A CA 1
ATOM 650 C C . GLY A 1 88 ? -14.106 5.725 6.253 1.00 50.84 88 GLY A C 1
ATOM 651 O O . GLY A 1 88 ? -13.365 5.165 7.056 1.00 50.84 88 GLY A O 1
ATOM 652 N N . VAL A 1 89 ? -15.345 5.308 5.983 1.00 49.88 89 VAL A N 1
ATOM 653 C CA . VAL A 1 89 ? -16.078 4.193 6.605 1.00 49.88 89 VAL A CA 1
ATOM 654 C C . VAL A 1 89 ? -15.186 2.980 6.903 1.00 49.88 89 VAL A C 1
ATOM 656 O O . VAL A 1 89 ? -14.857 2.202 6.005 1.00 49.88 89 VAL A O 1
ATOM 659 N N . PHE A 1 90 ? -14.874 2.753 8.180 1.00 54.34 90 PHE A N 1
ATOM 660 C CA . PHE A 1 90 ? -14.320 1.480 8.625 1.00 54.34 90 PHE A CA 1
ATOM 661 C C . PHE A 1 90 ? -15.440 0.439 8.639 1.00 54.34 90 PHE A C 1
ATOM 663 O O . PHE A 1 90 ? -16.228 0.371 9.580 1.00 54.34 90 PHE A O 1
ATOM 670 N N . LYS A 1 91 ? -15.544 -0.364 7.577 1.00 51.12 91 LYS A N 1
ATOM 671 C CA . LYS A 1 91 ? -16.595 -1.390 7.475 1.00 51.12 91 LYS A CA 1
ATOM 672 C C . LYS A 1 91 ? -16.450 -2.512 8.514 1.00 51.12 91 LYS A C 1
ATOM 674 O O . LYS A 1 91 ? -17.448 -3.161 8.802 1.00 51.12 91 LYS A O 1
ATOM 679 N N . ASP A 1 92 ? -15.265 -2.647 9.121 1.00 55.75 92 ASP A N 1
ATOM 680 C CA . ASP A 1 92 ? -14.916 -3.714 10.070 1.00 55.75 92 ASP A CA 1
ATOM 681 C C . ASP A 1 92 ? -14.173 -3.213 11.332 1.00 55.75 92 ASP A C 1
ATOM 683 O O . ASP A 1 92 ? -13.540 -4.005 12.029 1.00 55.75 92 ASP A O 1
ATOM 687 N N . ALA A 1 93 ? -14.180 -1.906 11.643 1.00 51.91 93 ALA A N 1
ATOM 688 C CA . ALA A 1 93 ? -13.538 -1.455 12.883 1.00 51.91 93 ALA A CA 1
ATOM 689 C C . ALA A 1 93 ? -14.393 -1.825 14.100 1.00 51.91 93 ALA A C 1
ATOM 691 O O . ALA A 1 93 ? -15.453 -1.246 14.332 1.00 51.91 93 ALA A O 1
ATOM 692 N N . ASP A 1 94 ? -13.874 -2.733 14.924 1.00 54.91 94 ASP A N 1
ATOM 693 C CA . ASP A 1 94 ? -14.453 -3.080 16.227 1.00 54.91 94 ASP A CA 1
ATOM 694 C C . ASP A 1 94 ? -14.342 -1.932 17.256 1.00 54.91 94 ASP A C 1
ATOM 696 O O . ASP A 1 94 ? -15.060 -1.919 18.260 1.00 54.91 94 ASP A O 1
ATOM 700 N N . GLN A 1 95 ? -13.436 -0.967 17.037 1.00 56.38 95 GLN A N 1
ATOM 701 C CA . GLN A 1 95 ? -13.165 0.139 17.958 1.00 56.38 95 GLN A CA 1
ATOM 702 C C . GLN A 1 95 ? -12.646 1.388 17.227 1.00 56.38 95 GLN A C 1
ATOM 704 O O . GLN A 1 95 ? -11.751 1.300 16.390 1.00 56.38 95 GLN A O 1
ATOM 709 N N . ILE A 1 96 ? -13.163 2.562 17.605 1.00 62.75 96 ILE A N 1
ATOM 710 C CA . ILE A 1 96 ? -12.580 3.871 17.278 1.00 62.75 96 ILE A CA 1
ATOM 711 C C . ILE A 1 96 ? -11.951 4.413 18.563 1.00 62.75 96 ILE A C 1
ATOM 713 O O . ILE A 1 96 ? -12.653 4.626 19.552 1.00 62.75 96 ILE A O 1
ATOM 717 N N . THR A 1 97 ? -10.635 4.624 18.551 1.00 56.47 97 THR A N 1
ATOM 718 C CA . THR A 1 97 ? -9.881 5.189 19.678 1.00 56.47 97 THR A CA 1
ATOM 719 C C . THR A 1 97 ? -9.330 6.542 19.263 1.00 56.47 97 THR A C 1
ATOM 721 O O . THR A 1 97 ? -8.542 6.611 18.323 1.00 56.47 97 THR A O 1
ATOM 724 N N . VAL A 1 98 ? -9.701 7.604 19.980 1.00 60.94 98 VAL A N 1
ATOM 725 C CA . VAL A 1 98 ? -9.098 8.930 19.800 1.00 60.94 98 VAL A CA 1
ATOM 726 C C . VAL A 1 98 ? -8.345 9.321 21.065 1.00 60.94 98 VAL A C 1
ATOM 728 O O . VAL A 1 98 ? -8.877 9.201 22.165 1.00 60.94 98 VAL A O 1
ATOM 731 N N . GLN A 1 99 ? -7.091 9.749 20.908 1.00 53.34 99 GLN A N 1
ATOM 732 C CA . GLN A 1 99 ? -6.206 10.174 21.993 1.00 53.34 99 GLN A CA 1
ATOM 733 C C . GLN A 1 99 ? -5.750 11.609 21.714 1.00 53.34 99 GLN A C 1
ATOM 735 O O . GLN A 1 99 ? -5.208 11.878 20.646 1.00 53.34 99 GLN A O 1
ATOM 740 N N . GLY A 1 100 ? -5.982 12.521 22.657 1.00 56.25 100 GLY A N 1
ATOM 741 C CA . GLY A 1 100 ? -5.597 13.929 22.561 1.00 56.25 100 GLY A CA 1
ATOM 742 C C . GLY A 1 100 ? -6.069 14.721 23.782 1.00 56.25 100 GLY A C 1
ATOM 743 O O . GLY A 1 100 ? -6.935 14.259 24.521 1.00 56.25 100 GLY A O 1
ATOM 744 N N . ASP A 1 101 ? -5.489 15.899 24.001 1.00 56.03 101 ASP A N 1
ATOM 745 C CA . ASP A 1 101 ? -5.858 16.865 25.048 1.00 56.03 101 ASP A CA 1
ATOM 746 C C . ASP A 1 101 ? -6.912 17.894 24.578 1.00 56.03 101 ASP A C 1
ATOM 748 O O . ASP A 1 101 ? -7.270 18.814 25.315 1.00 56.03 101 ASP A O 1
ATOM 752 N N . GLY A 1 102 ? -7.426 17.726 23.354 1.00 55.00 102 GLY A N 1
ATOM 753 C CA . GLY A 1 102 ? -8.425 18.593 22.731 1.00 55.00 102 GLY A CA 1
ATOM 754 C C . GLY A 1 102 ?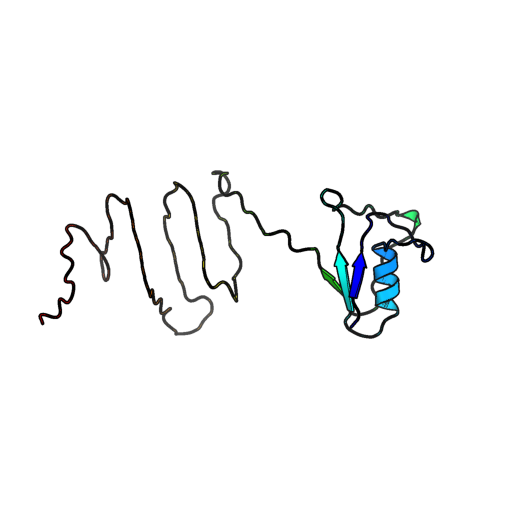 -9.873 18.316 23.156 1.00 55.00 102 GLY A C 1
ATOM 755 O O . GLY A 1 102 ? -10.234 17.220 23.586 1.00 55.00 102 GLY A O 1
ATOM 756 N N . SER A 1 103 ? -10.729 19.329 22.991 1.00 55.56 103 SER A N 1
ATOM 757 C CA . SER A 1 103 ? -12.185 19.200 23.124 1.00 55.56 103 SER A CA 1
ATOM 758 C C . SER A 1 103 ? -12.748 18.412 21.941 1.00 55.56 103 SER A C 1
ATOM 760 O O . SER A 1 103 ? -12.517 18.773 20.788 1.00 55.56 103 SER A O 1
ATOM 762 N N . PHE A 1 104 ? -13.509 17.353 22.216 1.00 59.34 104 PHE A N 1
ATOM 763 C CA . PHE A 1 104 ? -14.367 16.727 21.215 1.00 59.34 104 PHE A CA 1
ATOM 764 C C . PHE A 1 104 ? -15.683 17.493 21.167 1.00 59.34 104 PHE A C 1
ATOM 766 O O . PHE A 1 104 ? -16.529 17.313 22.040 1.00 59.34 104 PHE A O 1
ATOM 773 N N . ASP A 1 105 ? -15.856 18.346 20.159 1.00 53.28 105 ASP A N 1
ATOM 774 C CA . ASP A 1 105 ? -17.067 19.162 20.070 1.00 53.28 105 ASP A CA 1
ATOM 775 C C . ASP A 1 105 ? -18.315 18.299 19.834 1.00 53.28 105 ASP A C 1
ATOM 777 O O . ASP A 1 105 ? -19.313 18.481 20.530 1.00 53.28 105 ASP A O 1
ATOM 781 N N . ILE A 1 106 ? -18.297 17.348 18.885 1.00 55.91 106 ILE A N 1
ATOM 782 C CA . ILE A 1 106 ? -19.489 16.544 18.563 1.00 55.91 106 ILE A CA 1
ATOM 783 C C . ILE A 1 106 ? -19.115 15.160 17.999 1.00 55.91 106 ILE A C 1
ATOM 785 O O . ILE A 1 106 ? -18.597 15.050 16.890 1.00 55.91 106 ILE A O 1
ATOM 789 N N . PHE A 1 107 ? -19.467 14.079 18.704 1.00 62.59 107 PHE A N 1
ATOM 790 C CA . PHE A 1 107 ? -19.606 12.749 18.093 1.00 62.59 107 PHE A CA 1
ATOM 791 C C . PHE A 1 107 ? -21.024 12.629 17.510 1.00 62.59 107 PHE A C 1
ATOM 793 O O . PHE A 1 107 ? -21.976 12.363 18.243 1.00 62.59 107 PHE A O 1
ATOM 800 N N . THR A 1 108 ? -21.186 12.882 16.206 1.00 57.78 108 THR A N 1
ATOM 801 C CA . THR A 1 108 ? -22.490 12.750 15.528 1.00 57.78 108 THR A CA 1
ATOM 802 C C . THR A 1 108 ? -22.601 11.375 14.884 1.00 57.78 108 THR A C 1
ATOM 804 O O . THR A 1 108 ? -21.829 11.057 13.986 1.00 57.78 108 THR A O 1
ATOM 807 N N . ILE A 1 109 ? -23.595 10.583 15.290 1.00 61.00 109 ILE A N 1
ATOM 808 C CA . ILE A 1 109 ? -24.047 9.425 14.511 1.00 61.00 109 ILE A CA 1
ATOM 809 C C . ILE A 1 109 ? -25.343 9.825 13.810 1.00 61.00 109 ILE A C 1
ATOM 811 O O . ILE A 1 109 ? -26.373 10.012 14.458 1.00 61.00 109 ILE A O 1
ATOM 815 N N . SER A 1 110 ? -25.296 9.956 12.488 1.00 59.94 110 SER A N 1
ATOM 816 C CA . SER A 1 110 ? -26.459 10.195 11.636 1.00 59.94 110 SER A CA 1
ATOM 817 C C . SER A 1 110 ? -26.702 8.983 10.735 1.00 59.94 110 SER A C 1
ATOM 819 O O . SER A 1 110 ? -25.774 8.290 10.320 1.00 59.94 110 SER A O 1
ATOM 821 N N . ALA A 1 111 ? -27.968 8.703 10.431 1.00 56.12 111 ALA A N 1
ATOM 822 C CA . ALA A 1 111 ? -28.294 7.770 9.363 1.00 56.12 111 ALA A CA 1
ATOM 823 C C . ALA A 1 111 ? -28.069 8.486 8.026 1.00 56.12 111 ALA A C 1
ATOM 825 O O . ALA A 1 111 ? -28.847 9.365 7.655 1.00 56.12 111 ALA A O 1
ATOM 826 N N . GLU A 1 112 ? -27.012 8.135 7.300 1.00 51.66 112 GLU A N 1
ATOM 827 C CA . GLU A 1 112 ? -26.877 8.566 5.912 1.00 51.66 112 GLU A CA 1
ATOM 828 C C . GLU A 1 112 ? -27.611 7.604 4.970 1.00 51.66 112 GLU A C 1
ATOM 830 O O . GLU A 1 112 ? -27.586 6.386 5.138 1.00 51.66 112 GLU A O 1
ATOM 835 N N . ASN A 1 113 ? -28.224 8.179 3.932 1.00 49.44 113 ASN A N 1
ATOM 836 C CA . ASN A 1 113 ? -28.799 7.504 2.763 1.00 49.44 113 ASN A CA 1
ATOM 837 C C . ASN A 1 113 ? -30.158 6.808 2.939 1.00 49.44 113 ASN A C 1
ATOM 839 O O . ASN A 1 113 ? -30.304 5.616 2.686 1.00 49.44 113 ASN A O 1
ATOM 843 N N . ASN A 1 114 ? -31.203 7.611 3.170 1.00 48.12 114 ASN A N 1
ATOM 844 C CA . ASN A 1 114 ? -32.545 7.318 2.642 1.00 48.12 114 ASN A CA 1
ATOM 845 C C . ASN A 1 114 ? -33.206 6.025 3.170 1.00 48.12 114 ASN A C 1
ATOM 847 O O . ASN A 1 114 ? -34.035 5.416 2.493 1.00 48.12 114 ASN A O 1
ATOM 851 N N . VAL A 1 115 ? -32.866 5.612 4.391 1.00 49.19 115 VAL A N 1
ATOM 852 C CA . VAL A 1 115 ? -33.586 4.565 5.115 1.00 49.19 115 VAL A CA 1
ATOM 853 C C . VAL A 1 115 ? -34.294 5.233 6.283 1.00 49.19 115 VAL A C 1
ATOM 855 O O . VAL A 1 115 ? -33.665 5.902 7.093 1.00 49.19 115 VAL A O 1
ATOM 858 N N . SER A 1 116 ? -35.610 5.046 6.377 1.00 50.16 116 SER A N 1
ATOM 859 C CA . SER A 1 116 ? -36.483 5.488 7.479 1.00 50.16 116 SER A CA 1
ATOM 860 C C . SER A 1 116 ? -36.156 4.812 8.831 1.00 50.16 116 SER A C 1
ATOM 862 O O . SER A 1 116 ? -37.047 4.599 9.652 1.00 50.16 116 SER A O 1
ATOM 864 N N . ALA A 1 117 ? -34.907 4.400 9.042 1.00 57.41 117 ALA A N 1
ATOM 865 C CA . ALA A 1 117 ? -34.432 3.772 10.257 1.00 57.41 117 ALA A CA 1
ATOM 866 C C . ALA A 1 117 ? -33.757 4.842 11.117 1.00 57.41 117 ALA A C 1
ATOM 868 O O . ALA A 1 117 ? -32.756 5.436 10.721 1.00 57.41 117 ALA A O 1
ATOM 869 N N . GLU A 1 118 ? -34.321 5.086 12.293 1.00 57.44 118 GLU A N 1
ATOM 870 C CA . GLU A 1 118 ? -33.669 5.883 13.326 1.00 57.44 118 GLU A CA 1
ATOM 871 C C . GLU A 1 118 ? -32.320 5.220 13.673 1.00 57.44 118 GLU A C 1
ATOM 873 O O . GLU A 1 118 ? -32.288 4.003 13.903 1.00 57.44 118 GLU A O 1
ATOM 878 N N . PRO A 1 119 ? -31.191 5.956 13.668 1.00 56.50 119 PRO A N 1
ATOM 879 C CA . PRO A 1 119 ? -29.909 5.382 14.047 1.00 56.50 119 PRO A CA 1
ATOM 880 C C . PRO A 1 119 ? -29.967 4.964 15.521 1.00 56.50 119 PRO A C 1
ATOM 882 O O . PRO A 1 119 ? -29.976 5.797 16.423 1.00 56.50 119 PRO A O 1
ATOM 885 N N . ASN A 1 120 ? -30.011 3.656 15.775 1.00 59.62 120 ASN A N 1
ATOM 886 C CA . ASN A 1 120 ? -29.955 3.114 17.128 1.00 59.62 120 ASN A CA 1
ATOM 887 C C . ASN A 1 120 ? -28.494 2.953 17.554 1.00 59.62 120 ASN A C 1
ATOM 889 O O . ASN A 1 120 ? -27.799 2.050 17.089 1.00 59.62 120 ASN A O 1
ATOM 893 N N . VAL A 1 121 ? -28.040 3.800 18.476 1.00 62.44 121 VAL A N 1
ATOM 894 C CA . VAL A 1 121 ? -26.702 3.712 19.074 1.00 62.44 121 VAL A CA 1
ATOM 895 C C . VAL A 1 121 ? -26.805 2.996 20.418 1.00 62.44 121 VAL A C 1
ATOM 897 O O . VAL A 1 121 ? -27.475 3.471 21.331 1.00 62.44 121 VAL A O 1
ATOM 900 N N . THR A 1 122 ? -26.148 1.841 20.555 1.00 62.16 122 THR A N 1
ATOM 901 C CA . THR A 1 122 ? -26.091 1.091 21.823 1.00 62.16 122 THR A CA 1
ATOM 902 C C . THR A 1 122 ? -24.670 1.089 22.374 1.00 62.16 122 THR A C 1
ATOM 904 O O . THR A 1 122 ? -23.786 0.449 21.809 1.00 62.16 122 THR A O 1
ATOM 907 N N . PHE A 1 123 ? -24.457 1.740 23.518 1.00 64.94 123 PHE A N 1
ATOM 908 C CA . PHE A 1 123 ? -23.200 1.655 24.265 1.00 64.94 123 PHE A CA 1
ATOM 909 C C . PHE A 1 123 ? -23.284 0.520 25.293 1.00 64.94 123 PHE A C 1
ATOM 911 O O . PHE A 1 123 ? -24.127 0.552 26.186 1.00 64.94 123 PHE A O 1
ATOM 918 N N . LYS A 1 124 ? -22.404 -0.487 25.197 1.00 57.56 124 LYS A N 1
ATOM 919 C CA . LYS A 1 124 ? -22.299 -1.548 26.224 1.00 57.56 124 LYS A CA 1
ATOM 920 C C . LYS A 1 124 ? -21.634 -1.044 27.510 1.00 57.56 124 LYS A C 1
ATOM 922 O O . LYS A 1 124 ? -21.948 -1.523 28.595 1.00 57.56 124 LYS A O 1
ATOM 927 N N . SER A 1 125 ? -20.723 -0.086 27.375 1.00 57.59 125 SER A N 1
ATOM 928 C CA . SER A 1 125 ? -20.020 0.579 28.470 1.00 57.59 125 SER A CA 1
ATOM 929 C C . SER A 1 125 ? -19.556 1.958 28.008 1.00 57.59 125 SER A C 1
ATOM 931 O O . SER A 1 125 ? -19.034 2.079 26.902 1.00 57.59 125 SER A O 1
ATOM 933 N N . LEU A 1 126 ? -19.711 2.968 28.862 1.00 67.38 126 LEU A N 1
ATOM 934 C CA . LEU A 1 126 ? -19.164 4.312 28.683 1.00 67.38 126 LEU A CA 1
ATOM 935 C C . LEU A 1 126 ? -18.389 4.672 29.953 1.00 67.38 126 LEU A C 1
ATOM 937 O O . LEU A 1 126 ? -18.959 4.634 31.043 1.00 67.38 126 LEU A O 1
ATOM 941 N N . THR A 1 127 ? -17.111 5.019 29.807 1.00 59.78 127 THR A N 1
ATOM 942 C CA . THR A 1 127 ? -16.252 5.456 30.914 1.00 59.78 127 THR A CA 1
ATOM 943 C C . THR A 1 127 ? -15.780 6.873 30.626 1.00 59.78 127 THR A C 1
ATOM 945 O O . THR A 1 127 ? -15.084 7.096 29.643 1.00 59.78 127 THR A O 1
ATOM 948 N N . ILE A 1 128 ? -16.154 7.816 31.488 1.00 63.59 128 ILE A N 1
ATOM 949 C CA . ILE A 1 128 ? -15.656 9.195 31.481 1.00 63.59 128 ILE A CA 1
ATOM 950 C C . ILE A 1 128 ? -14.867 9.363 32.777 1.00 63.59 128 ILE A C 1
ATOM 952 O O . ILE A 1 128 ? -15.422 9.186 33.862 1.00 63.59 128 ILE A O 1
ATOM 956 N N . SER A 1 129 ? -13.578 9.661 32.677 1.00 55.22 129 SER A N 1
ATOM 957 C CA . SER A 1 129 ? -12.703 9.903 33.824 1.00 55.22 129 SER A CA 1
ATOM 958 C C . SER A 1 129 ? -12.093 11.295 33.713 1.00 55.22 129 SER A C 1
ATOM 960 O O . SER A 1 129 ? -11.786 11.740 32.616 1.00 55.22 129 SER A O 1
ATOM 962 N N . GLU A 1 130 ? -11.920 11.971 34.850 1.00 54.19 130 GLU A N 1
ATOM 963 C CA . GLU A 1 130 ? -11.170 13.238 34.964 1.00 54.19 130 GLU A CA 1
ATOM 964 C C . GLU A 1 130 ? -11.828 14.501 34.351 1.00 54.19 130 GLU A C 1
ATOM 966 O O . GLU A 1 130 ? -11.242 15.579 34.407 1.00 54.19 130 GLU A O 1
ATOM 971 N N . GLY A 1 131 ? -13.073 14.425 33.855 1.00 52.41 131 GLY A N 1
ATOM 972 C CA . GLY A 1 131 ? -13.858 15.591 33.410 1.00 52.41 131 GLY A CA 1
ATOM 973 C C . GLY A 1 131 ? -14.521 16.374 34.559 1.00 52.41 131 GLY A C 1
ATOM 974 O O . GLY A 1 131 ? -15.010 15.777 35.517 1.00 52.41 131 GLY A O 1
ATOM 975 N N . VAL A 1 132 ? -14.562 17.712 34.460 1.00 52.91 132 VAL A N 1
ATOM 976 C CA . VAL A 1 132 ? -15.105 18.617 35.505 1.00 52.91 132 VAL A CA 1
ATOM 977 C C . VAL A 1 132 ? -16.644 18.723 35.468 1.00 52.91 132 VAL A C 1
ATOM 979 O O . VAL A 1 132 ? -17.259 18.970 36.499 1.00 52.91 132 VAL A O 1
ATOM 982 N N . ASP A 1 133 ? -17.267 18.447 34.316 1.00 55.72 133 ASP A N 1
ATOM 983 C CA . ASP A 1 133 ? -18.721 18.387 34.104 1.00 55.72 133 ASP A CA 1
ATOM 984 C C . ASP A 1 133 ? -19.053 17.085 33.355 1.00 55.72 133 ASP A C 1
ATOM 986 O O . ASP A 1 133 ? -18.819 16.979 32.154 1.00 55.72 133 ASP A O 1
ATOM 990 N N . ALA A 1 134 ? -19.522 16.048 34.057 1.00 52.91 134 ALA A N 1
ATOM 991 C CA . ALA A 1 134 ? -19.439 14.690 33.512 1.00 52.91 134 ALA A CA 1
ATOM 992 C C . ALA A 1 134 ? -20.438 14.397 32.382 1.00 52.91 134 ALA A C 1
ATOM 994 O O . ALA A 1 134 ? -20.043 13.782 31.399 1.00 52.91 134 ALA A O 1
ATOM 995 N N . ILE A 1 135 ? -21.715 14.793 32.481 1.00 57.97 135 ILE A N 1
ATOM 996 C CA . ILE A 1 135 ? -22.687 14.577 31.389 1.00 57.97 135 ILE A CA 1
ATOM 997 C C . ILE A 1 135 ? -23.709 15.741 31.384 1.00 57.97 135 ILE A C 1
ATOM 999 O O . ILE A 1 135 ? -24.079 16.226 32.450 1.00 57.97 135 ILE A O 1
ATOM 1003 N N . GLN A 1 136 ? -24.205 16.231 30.239 1.00 51.59 136 GLN A N 1
ATOM 1004 C CA . GLN A 1 136 ? -25.303 17.217 30.182 1.00 51.59 136 GLN A CA 1
ATOM 1005 C C . GLN A 1 136 ? -26.375 16.902 29.128 1.00 51.59 136 GLN A C 1
ATOM 1007 O O . GLN A 1 136 ? -26.067 16.587 27.991 1.00 51.59 136 GLN A O 1
ATOM 1012 N N . VAL A 1 137 ? -27.642 17.096 29.507 1.00 50.97 137 VAL A N 1
ATOM 1013 C CA . VAL A 1 137 ? -28.836 17.050 28.661 1.00 50.97 137 VAL A CA 1
ATOM 1014 C C . VAL A 1 137 ? -29.758 18.189 28.867 1.00 50.97 137 VAL A C 1
ATOM 1016 O O . VAL A 1 137 ? -30.122 18.495 30.001 1.00 50.97 137 VAL A O 1
ATOM 1019 N N . ASN A 1 138 ? -30.256 18.636 27.726 1.00 44.34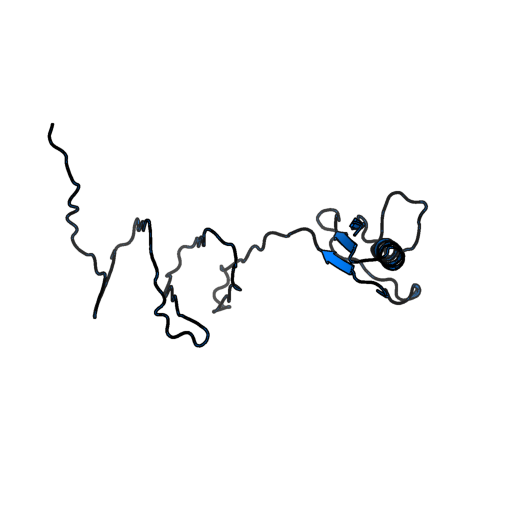 138 ASN A N 1
ATOM 1020 C CA . ASN A 1 138 ? -31.529 19.300 27.587 1.00 44.34 138 ASN A CA 1
ATOM 1021 C C . ASN A 1 138 ? -32.325 18.605 26.470 1.00 44.34 138 ASN A C 1
ATOM 1023 O O . ASN A 1 138 ? -31.739 17.993 25.581 1.00 44.34 138 ASN A O 1
ATOM 1027 N N . ASP A 1 139 ? -33.652 18.652 26.572 1.00 42.16 139 ASP A N 1
ATOM 1028 C CA . ASP A 1 139 ? -34.632 18.136 25.604 1.00 42.16 139 ASP A CA 1
ATOM 1029 C C . ASP A 1 139 ? -34.591 16.626 25.266 1.00 42.16 139 ASP A C 1
ATOM 1031 O O . ASP A 1 139 ? -35.249 16.205 24.318 1.00 42.16 139 ASP A O 1
ATOM 1035 N N . GLY A 1 140 ? -33.936 15.786 26.091 1.00 41.50 140 GLY A N 1
ATOM 1036 C CA . GLY A 1 140 ? -34.275 14.349 26.162 1.00 41.50 140 GLY A CA 1
ATOM 1037 C C . GLY A 1 140 ? -33.180 13.265 26.130 1.00 41.50 140 GLY A C 1
ATOM 1038 O O . GLY A 1 140 ? -33.452 12.214 25.558 1.00 41.50 140 GLY A O 1
ATOM 1039 N N . ASN A 1 141 ? -32.052 13.439 26.848 1.00 46.66 141 ASN A N 1
ATOM 1040 C CA . ASN A 1 141 ? -31.258 12.409 27.615 1.00 46.66 141 ASN A CA 1
ATOM 1041 C C . ASN A 1 141 ? -29.758 12.220 27.192 1.00 46.66 141 ASN A C 1
ATOM 1043 O O . ASN A 1 141 ? -29.490 12.217 26.004 1.00 46.66 141 ASN A O 1
ATOM 1047 N N . LEU A 1 142 ? -28.701 12.120 28.057 1.00 52.72 142 LEU A N 1
ATOM 1048 C CA . LEU A 1 142 ? -28.491 12.254 29.547 1.00 52.72 142 LEU A CA 1
ATOM 1049 C C . LEU A 1 142 ? -27.662 13.496 30.093 1.00 52.72 142 LEU A C 1
ATOM 1051 O O . LEU A 1 142 ? -26.685 13.886 29.472 1.00 52.72 142 LEU A O 1
ATOM 1055 N N . LYS A 1 143 ? -27.980 14.053 31.296 1.00 49.53 143 LYS A N 1
ATOM 1056 C CA . LYS A 1 143 ? -27.184 15.035 32.112 1.00 49.53 143 LYS A CA 1
ATOM 1057 C C . LYS A 1 143 ? -26.761 14.391 33.441 1.00 49.53 143 LYS A C 1
ATOM 1059 O O . LYS A 1 143 ? -27.627 13.838 34.105 1.00 49.53 143 LYS A O 1
ATOM 1064 N N . VAL A 1 144 ? -25.508 14.499 33.883 1.00 52.28 144 VAL A N 1
ATOM 1065 C CA . VAL A 1 144 ? -25.025 14.043 35.194 1.00 52.28 144 VAL A CA 1
ATOM 1066 C C . VAL A 1 144 ? -24.149 15.092 35.872 1.00 52.28 144 VAL A C 1
ATOM 1068 O O . VAL A 1 144 ? -23.037 15.378 35.428 1.00 52.28 144 VAL A O 1
ATOM 1071 N N . ILE A 1 145 ? -24.666 15.586 37.002 1.00 46.66 145 ILE A N 1
ATOM 1072 C CA . ILE A 1 145 ? -23.972 16.387 38.018 1.00 46.66 145 ILE A CA 1
ATOM 1073 C C . ILE A 1 145 ? -24.554 15.970 39.396 1.00 46.66 145 ILE A C 1
ATOM 1075 O O . ILE A 1 145 ? -25.764 15.773 39.485 1.00 46.66 145 ILE A O 1
ATOM 1079 N N . ASP A 1 146 ? -23.708 15.786 40.425 1.00 46.41 146 ASP A N 1
ATOM 1080 C CA . ASP A 1 146 ? -23.987 15.210 41.770 1.00 46.41 146 ASP A CA 1
ATOM 1081 C C . ASP A 1 146 ? -24.548 13.772 41.795 1.00 46.41 146 ASP A C 1
ATOM 1083 O O . ASP A 1 146 ? -25.716 13.493 42.065 1.00 46.41 146 ASP A O 1
ATOM 1087 N N . SER A 1 147 ? -23.671 12.808 41.536 1.00 53.56 147 SER A N 1
ATOM 1088 C CA . SER A 1 147 ? -23.993 11.380 41.464 1.00 53.56 147 SER A CA 1
ATOM 1089 C C . SER A 1 147 ? -24.411 10.738 42.801 1.00 53.56 147 SER A C 1
ATOM 1091 O O . SER A 1 147 ? -23.690 10.857 43.791 1.00 53.56 147 SER A O 1
ATOM 1093 N N . ILE A 1 148 ? -25.450 9.886 42.787 1.00 50.47 148 ILE A N 1
ATOM 1094 C CA . ILE A 1 148 ? -25.511 8.682 43.642 1.00 50.47 148 ILE A CA 1
ATOM 1095 C C . ILE A 1 148 ? -25.724 7.452 42.757 1.00 50.47 148 ILE A C 1
ATOM 1097 O O . ILE A 1 148 ? -26.750 7.291 42.098 1.00 50.47 148 ILE A O 1
ATOM 1101 N N . LEU A 1 149 ? -24.725 6.575 42.779 1.00 51.56 149 LEU A N 1
ATOM 1102 C CA . LEU A 1 149 ? -24.725 5.266 42.140 1.00 51.56 149 LEU A CA 1
ATOM 1103 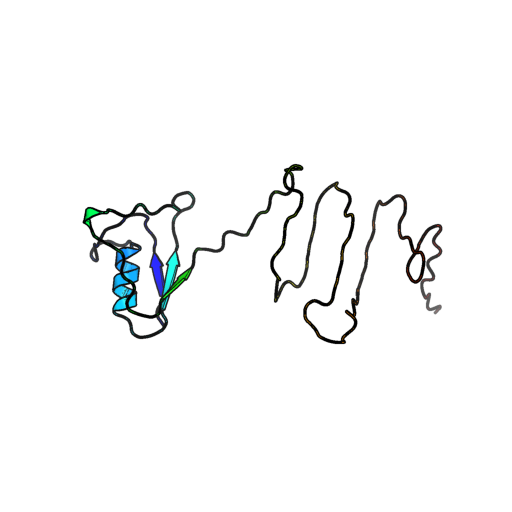C C . LEU A 1 149 ? -25.535 4.279 43.004 1.00 51.56 149 LEU A C 1
ATOM 1105 O O . LEU A 1 149 ? -25.212 4.106 44.179 1.00 51.56 149 LEU A O 1
ATOM 1109 N N . ILE A 1 150 ? -26.543 3.591 42.455 1.00 51.91 150 ILE A N 1
ATOM 1110 C CA . ILE A 1 150 ? -27.190 2.462 43.152 1.00 51.91 150 ILE A CA 1
ATOM 1111 C C . ILE A 1 150 ? -26.596 1.161 42.618 1.00 51.91 150 ILE A C 1
ATOM 1113 O O . ILE A 1 150 ? -27.002 0.649 41.578 1.00 51.91 150 ILE A O 1
ATOM 1117 N N . ALA A 1 151 ? -25.624 0.621 43.349 1.00 52.06 151 ALA A N 1
ATOM 1118 C CA . ALA A 1 151 ? -25.144 -0.736 43.134 1.00 52.06 151 ALA A CA 1
ATOM 1119 C C . ALA A 1 151 ? -26.099 -1.732 43.811 1.00 52.06 151 ALA A C 1
ATOM 1121 O O . ALA A 1 151 ? -26.391 -1.618 45.003 1.00 52.06 151 ALA A O 1
ATOM 1122 N N . GLY A 1 152 ? -26.573 -2.729 43.062 1.00 46.66 152 GLY A N 1
ATOM 1123 C CA . GLY A 1 152 ? -27.333 -3.847 43.614 1.00 46.66 152 GLY A CA 1
ATOM 1124 C C . GLY A 1 152 ? -26.458 -4.700 44.532 1.00 46.66 152 GLY A C 1
ATOM 1125 O O . GLY A 1 152 ? -25.715 -5.559 44.064 1.00 46.66 152 GLY A O 1
ATOM 1126 N N . GLY A 1 153 ? -26.546 -4.472 45.841 1.00 46.06 153 GLY A N 1
ATOM 1127 C CA . GLY A 1 153 ? -25.999 -5.373 46.849 1.00 46.06 153 GLY A CA 1
ATOM 1128 C C . GLY A 1 153 ? -26.964 -6.529 47.100 1.00 46.06 153 GLY A C 1
ATOM 1129 O O . GLY A 1 153 ? -28.009 -6.337 47.716 1.00 46.06 153 GLY A O 1
ATOM 1130 N N . ALA A 1 154 ? -26.614 -7.735 46.657 1.00 51.38 154 ALA A N 1
ATOM 1131 C CA . ALA A 1 154 ? -27.231 -8.950 47.174 1.00 51.38 154 ALA A CA 1
ATOM 1132 C C . ALA A 1 154 ? -26.763 -9.155 48.628 1.00 51.38 154 ALA A C 1
ATOM 1134 O O . ALA A 1 154 ? -25.578 -9.379 48.879 1.00 51.38 154 ALA A O 1
ATOM 1135 N N . THR A 1 155 ? -27.670 -9.055 49.602 1.00 56.91 155 THR A N 1
ATOM 1136 C CA . THR A 1 155 ? -27.393 -9.436 50.995 1.00 56.91 155 THR A CA 1
ATOM 1137 C C . THR A 1 155 ? -27.702 -10.916 51.219 1.00 56.91 155 THR A C 1
ATOM 1139 O O . THR A 1 155 ? -28.869 -11.286 51.159 1.00 56.91 155 THR A O 1
ATOM 1142 N N . LYS A 1 156 ? -26.623 -11.671 51.489 1.00 50.56 156 LYS A N 1
ATOM 1143 C CA . LYS A 1 156 ? -26.456 -13.010 52.106 1.00 50.56 156 LYS A CA 1
ATOM 1144 C C . LYS A 1 156 ? -27.479 -14.113 51.833 1.00 50.56 156 LYS A C 1
ATOM 1146 O O . LYS A 1 156 ? -28.601 -14.032 52.370 1.00 50.56 156 LYS A O 1
#